Protein AF-A0A060VVQ3-F1 (afdb_monomer_lite)

Sequence (122 aa):
MCKYTTHTQRHLQSRHTHNHTLLTLSRRPQNIDIQNFSSSWSDGMAFCALVHSFFPTEFDYNVLTPADRKHNFELAFGTAEEKAGCDRLIEVDDMMVMGRKPDPMCVFTYVQSMYNHLRKFE

Organism: Oncorhynchus mykiss (NCBI:txid8022)

Secondary structure (DSSP, 8-state):
---------------------S-S---PPP------SSGGGTTSHHHHHHHHHH-TTSS-GGG--TT-HHHHHHHHHHHHHHHH----SS-HHHHHHHTTS--HHHHHHHHHHHHHHHGGG-

InterPro domains:
  IPR001715 Calponin homology domain [PF00307] (26-119)
  IPR001715 Calponin homology domain [PS50021] (7-119)
  IPR001715 Calponin homology domain [SM00033] (9-114)
  IPR036872 CH domain superfamily [G3DSA:1.10.418.10] (5-121)
  IPR036872 CH domain superfamily [SSF47576] (22-120)
  IPR050540 F-actin Monooxygenase Mical [PTHR23167] (30-119)

Radius of gyration: 23.27 Å; chains: 1; bounding box: 46×61×57 Å

Foldseek 3Di:
DDDDDDDDDDDDDDDDDDDDDDDPDPPQQPDQPCPALWLSPLQLLVLQNLLCVLVVPQDPSVPDDSVNRLVSNCSSVVSLCVPQVQDCPDDSVNSVVCHNTRDSVVSVVSV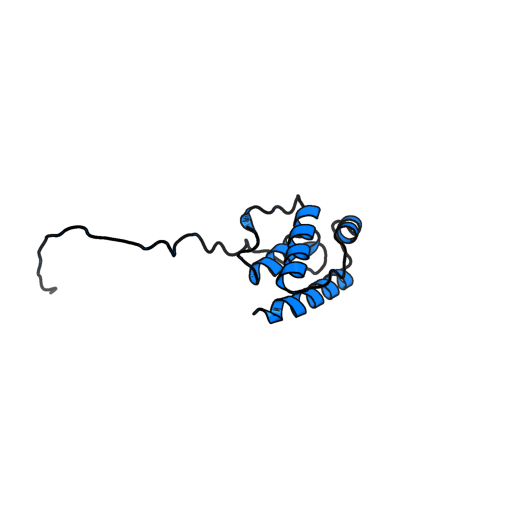VSSNVSSVVRD

Structure (mmCIF, N/CA/C/O backbone):
data_AF-A0A060VVQ3-F1
#
_entry.id   AF-A0A060VVQ3-F1
#
loop_
_atom_site.group_PDB
_atom_site.id
_atom_site.type_symbol
_atom_site.label_atom_id
_atom_site.label_alt_id
_atom_site.label_comp_id
_atom_site.label_asym_id
_atom_site.label_entity_id
_atom_site.label_seq_id
_atom_site.pdbx_PDB_ins_code
_atom_site.Cartn_x
_atom_site.Cartn_y
_atom_site.Cartn_z
_atom_site.occupancy
_atom_site.B_iso_or_equiv
_atom_site.auth_seq_id
_atom_site.auth_comp_id
_atom_site.auth_asym_id
_atom_site.auth_atom_id
_atom_site.pdbx_PDB_model_num
ATOM 1 N N . MET A 1 1 ? 3.589 -51.554 44.145 1.00 35.78 1 MET A N 1
ATOM 2 C CA . MET A 1 1 ? 2.318 -51.344 44.873 1.00 35.78 1 MET A CA 1
ATOM 3 C C . MET A 1 1 ? 1.599 -50.140 44.269 1.00 35.78 1 MET A C 1
ATOM 5 O O . MET A 1 1 ? 1.830 -49.028 44.711 1.00 35.78 1 MET A O 1
ATOM 9 N N . CYS A 1 2 ? 0.760 -50.345 43.252 1.00 30.61 2 CYS A N 1
ATOM 10 C CA . CYS A 1 2 ? -0.199 -49.336 42.788 1.00 30.61 2 CYS A CA 1
ATOM 11 C C . CYS A 1 2 ? -1.591 -49.910 43.033 1.00 30.61 2 CYS A C 1
ATOM 13 O O . CYS A 1 2 ? -1.893 -51.015 42.585 1.00 30.61 2 CYS A O 1
ATOM 15 N N . LYS A 1 3 ? -2.386 -49.206 43.838 1.00 42.66 3 LYS A N 1
ATOM 16 C CA . LYS A 1 3 ? -3.742 -49.609 44.199 1.00 42.66 3 LYS A CA 1
ATOM 17 C C . LYS A 1 3 ? -4.689 -49.352 43.016 1.00 42.66 3 LYS A C 1
ATOM 19 O O . LYS A 1 3 ? -4.679 -48.268 42.444 1.00 42.66 3 LYS A O 1
ATOM 24 N N . TYR A 1 4 ? -5.458 -50.393 42.702 1.00 26.92 4 TYR A N 1
ATOM 25 C CA . TYR A 1 4 ? -6.760 -50.462 42.023 1.00 26.92 4 TYR A CA 1
ATOM 26 C C . TYR A 1 4 ? -7.691 -49.269 42.375 1.00 26.92 4 TYR A C 1
ATOM 28 O O . TYR A 1 4 ? -7.522 -48.676 43.437 1.00 26.92 4 TYR A O 1
ATOM 36 N N . THR A 1 5 ? -8.668 -48.815 41.579 1.00 41.06 5 THR A N 1
ATOM 37 C CA . THR A 1 5 ? -9.892 -49.504 41.095 1.00 41.06 5 THR A CA 1
ATOM 38 C C . THR A 1 5 ? -10.678 -48.461 40.256 1.00 41.06 5 THR A C 1
ATOM 40 O O . THR A 1 5 ? -10.804 -47.332 40.714 1.00 41.06 5 THR A O 1
ATOM 43 N N . THR A 1 6 ? -10.980 -48.639 38.963 1.00 38.56 6 THR A N 1
ATOM 44 C CA . THR A 1 6 ? -12.148 -49.284 38.295 1.00 38.56 6 THR A CA 1
ATOM 45 C C . THR A 1 6 ? -13.494 -48.524 38.291 1.00 38.56 6 THR A C 1
ATOM 47 O O . THR A 1 6 ? -14.045 -48.246 39.346 1.00 38.56 6 THR A O 1
ATOM 50 N N . HIS A 1 7 ? -14.072 -48.422 37.074 1.00 36.69 7 HIS A N 1
ATOM 51 C CA . HIS A 1 7 ? -15.516 -48.474 36.724 1.00 36.69 7 HIS A CA 1
ATOM 52 C C . HIS A 1 7 ? -16.374 -47.235 37.092 1.00 36.69 7 HIS A C 1
ATOM 54 O O . HIS A 1 7 ? -16.323 -46.757 38.209 1.00 36.69 7 HIS A O 1
ATOM 60 N N . THR A 1 8 ? -17.207 -46.616 36.244 1.00 36.84 8 THR A N 1
ATOM 61 C CA . THR A 1 8 ? -18.388 -47.122 35.505 1.00 36.84 8 THR A CA 1
ATOM 62 C C . THR A 1 8 ? -18.967 -45.896 34.761 1.00 36.84 8 THR A C 1
ATOM 64 O O . THR A 1 8 ? -19.115 -44.844 35.366 1.00 36.84 8 THR A O 1
ATOM 67 N N . GLN A 1 9 ? -19.059 -45.895 33.429 1.00 38.69 9 GLN A N 1
ATOM 68 C CA . GLN A 1 9 ? -20.289 -46.053 32.631 1.00 38.69 9 GLN A CA 1
ATOM 69 C C . GLN A 1 9 ? -21.412 -44.999 32.825 1.00 38.69 9 GLN A C 1
ATOM 71 O O . GLN A 1 9 ? -21.931 -44.823 33.919 1.00 38.69 9 GLN A O 1
ATOM 76 N N . ARG A 1 10 ? -21.902 -44.531 31.661 1.00 39.12 10 ARG A N 1
ATOM 77 C CA . ARG A 1 10 ? -23.303 -44.234 31.280 1.00 39.12 10 ARG A CA 1
ATOM 78 C C . ARG A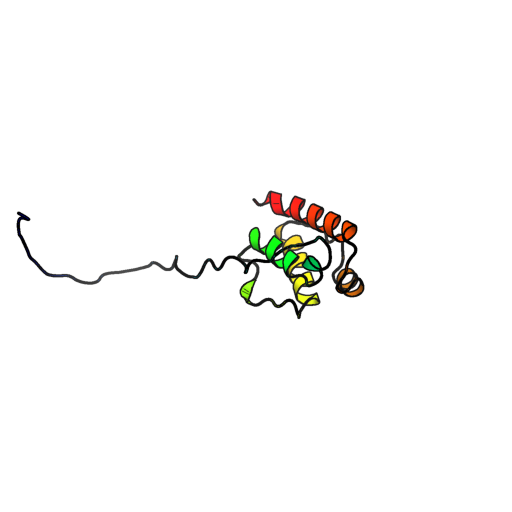 1 10 ? -23.851 -42.794 31.356 1.00 39.12 10 ARG A C 1
ATOM 80 O O . ARG A 1 10 ? -23.977 -42.223 32.426 1.00 39.12 10 ARG A O 1
ATOM 87 N N . HIS A 1 11 ? -24.418 -42.414 30.193 1.00 37.59 11 HIS A N 1
ATOM 88 C CA . HIS A 1 11 ? -25.633 -41.602 29.989 1.00 37.59 11 HIS A CA 1
ATOM 89 C C . HIS A 1 11 ? -25.498 -40.086 30.277 1.00 37.59 11 HIS A C 1
ATOM 91 O O . HIS A 1 11 ? -24.774 -39.694 31.170 1.00 37.59 11 HIS A O 1
ATOM 97 N N . LEU A 1 12 ? -26.115 -39.132 29.569 1.00 36.53 12 LEU A N 1
ATOM 98 C CA . LEU A 1 12 ? -27.365 -39.078 28.808 1.00 36.53 12 LEU A CA 1
ATOM 99 C C . LEU A 1 12 ? -27.351 -37.820 27.905 1.00 36.53 12 LEU A C 1
ATOM 101 O O . LEU A 1 12 ? -26.772 -36.803 28.266 1.00 36.53 12 LEU A O 1
ATOM 105 N N . GLN A 1 13 ? -28.065 -37.926 26.782 1.00 37.25 13 GLN A N 1
ATOM 106 C CA . GLN A 1 13 ? -28.873 -36.903 26.105 1.00 37.25 13 GLN A CA 1
ATOM 107 C C . GLN A 1 13 ? -28.381 -35.442 25.999 1.00 37.25 13 GLN A C 1
ATOM 109 O O . GLN A 1 13 ? -28.426 -34.667 26.946 1.00 37.25 13 GLN A O 1
ATOM 114 N N . SER A 1 14 ? -28.117 -35.053 24.744 1.00 46.09 14 SER A N 1
ATOM 115 C CA . SER A 1 14 ? -28.787 -33.958 24.015 1.00 46.09 14 SER A CA 1
ATOM 116 C C . SER A 1 14 ? -29.487 -32.895 24.865 1.00 46.09 14 SER A C 1
ATOM 118 O O . SER A 1 14 ? -30.472 -33.214 25.533 1.00 46.09 14 SER A O 1
ATOM 120 N N . ARG A 1 15 ? -29.079 -31.627 24.693 1.00 38.44 15 ARG A N 1
ATOM 121 C CA . ARG A 1 15 ? -29.986 -30.511 24.366 1.00 38.44 15 ARG A CA 1
ATOM 122 C C . ARG A 1 15 ? -29.236 -29.185 24.160 1.00 38.44 15 ARG A C 1
ATOM 124 O O . ARG A 1 15 ? -28.559 -28.699 25.049 1.00 38.44 15 ARG A O 1
ATOM 131 N N . HIS A 1 16 ? -29.507 -28.608 22.992 1.00 41.31 16 HIS A N 1
ATOM 132 C CA . HIS A 1 16 ? -29.607 -27.179 22.697 1.00 41.31 16 HIS A CA 1
ATOM 133 C C . HIS A 1 16 ? -28.349 -26.286 22.656 1.00 41.31 16 HIS A C 1
ATOM 135 O O . HIS A 1 16 ? -27.732 -25.947 23.655 1.00 41.31 16 HIS A O 1
ATOM 141 N N . THR A 1 17 ? -28.173 -25.746 21.440 1.00 45.22 17 THR A N 1
ATOM 142 C CA . THR A 1 17 ? -27.984 -24.320 21.115 1.00 45.22 17 THR A CA 1
ATOM 143 C C . THR A 1 17 ? -26.606 -23.679 21.268 1.00 45.22 17 THR A C 1
ATOM 145 O O . THR A 1 17 ? -26.105 -23.513 22.367 1.00 45.22 17 THR A O 1
ATOM 148 N N . HIS A 1 18 ? -26.137 -23.186 20.112 1.00 48.69 18 HIS A N 1
ATOM 149 C CA . HIS A 1 18 ? -25.202 -22.081 19.889 1.00 48.69 18 HIS A CA 1
ATOM 150 C C . HIS A 1 18 ? -23.815 -22.222 20.513 1.00 48.69 18 HIS A C 1
ATOM 152 O O . HIS A 1 18 ? -23.645 -22.005 21.699 1.00 48.69 18 HIS A O 1
ATOM 158 N N . ASN A 1 19 ? -22.820 -22.490 19.661 1.00 42.59 19 ASN A N 1
ATOM 159 C CA . ASN A 1 19 ? -21.567 -21.734 19.637 1.00 42.59 19 ASN A CA 1
ATOM 160 C C . ASN A 1 19 ? -20.879 -21.962 18.283 1.00 42.59 19 ASN A C 1
ATOM 162 O O . ASN A 1 19 ? -20.092 -22.885 18.088 1.00 42.59 19 ASN A O 1
ATOM 166 N N . HIS A 1 20 ? -21.199 -21.071 17.338 1.00 49.97 20 HIS A N 1
ATOM 167 C CA . HIS A 1 20 ? -20.169 -20.521 16.463 1.00 49.97 20 HIS A CA 1
ATOM 168 C C . HIS A 1 20 ? -19.012 -20.019 17.345 1.00 49.97 20 HIS A C 1
ATOM 170 O O . HIS A 1 20 ? -19.241 -19.657 18.499 1.00 49.97 20 HIS A O 1
ATOM 176 N N . THR A 1 21 ? -17.823 -19.898 16.759 1.00 50.88 21 THR A N 1
ATOM 177 C CA . THR A 1 21 ? -16.607 -19.239 17.279 1.00 50.88 21 THR A CA 1
ATOM 178 C C . THR A 1 21 ? -15.507 -20.202 17.757 1.00 50.88 21 THR A C 1
ATOM 180 O O . THR A 1 21 ? -15.719 -21.043 18.624 1.00 50.88 21 THR A O 1
ATOM 183 N N . LEU A 1 22 ? -14.302 -19.956 17.213 1.00 50.31 22 LEU A N 1
ATOM 184 C CA . LEU A 1 22 ? -12.965 -20.196 17.791 1.00 50.31 22 LEU A CA 1
ATOM 185 C C . LEU A 1 22 ? -12.042 -21.278 17.196 1.00 50.31 22 LEU A C 1
ATOM 187 O O . LEU A 1 22 ? -11.094 -21.646 17.879 1.00 50.31 22 LEU A O 1
ATOM 191 N N . LEU A 1 23 ? -12.190 -21.738 15.943 1.00 46.22 23 LEU A N 1
ATOM 192 C CA . LEU A 1 23 ? -11.146 -22.600 15.332 1.00 46.22 23 LEU A CA 1
ATOM 193 C C . LEU A 1 23 ? -10.763 -22.314 13.870 1.00 46.22 23 LEU A C 1
ATOM 195 O O . LEU A 1 23 ? -9.999 -23.082 13.284 1.00 46.22 23 LEU A O 1
ATOM 199 N N . THR A 1 24 ? -11.182 -21.198 13.272 1.00 44.06 24 THR A N 1
ATOM 200 C CA . THR A 1 24 ? -10.682 -20.832 11.937 1.00 44.06 24 THR A CA 1
ATOM 201 C C . THR A 1 24 ? -9.371 -20.056 12.058 1.00 44.06 24 THR A C 1
ATOM 203 O O . THR A 1 24 ? -9.343 -18.834 12.058 1.00 44.06 24 THR A O 1
ATOM 206 N N . LEU A 1 25 ? -8.284 -20.817 12.201 1.00 44.62 25 LEU A N 1
ATOM 207 C CA . LEU A 1 25 ? -6.974 -20.540 11.606 1.00 44.62 25 LEU A CA 1
ATOM 208 C C . LEU A 1 25 ? -6.441 -19.106 11.756 1.00 44.62 25 LEU A C 1
ATOM 210 O O . LEU A 1 25 ? -6.418 -18.326 10.810 1.00 44.62 25 LEU A O 1
ATOM 214 N N . SER A 1 26 ? -5.833 -18.830 12.908 1.00 46.31 26 SER A N 1
ATOM 215 C CA . SER A 1 26 ? -4.781 -17.817 13.051 1.00 46.31 26 SER A CA 1
ATOM 216 C C . SER A 1 26 ? -3.533 -18.237 12.248 1.00 46.31 26 SER A C 1
ATOM 218 O O . SER A 1 26 ? -2.486 -18.550 12.817 1.00 46.31 26 SER A O 1
ATOM 220 N N . ARG A 1 27 ? -3.626 -18.320 10.914 1.00 47.47 27 ARG A N 1
ATOM 221 C CA . ARG A 1 27 ? -2.436 -18.403 10.059 1.00 47.47 27 ARG A CA 1
ATOM 222 C C . ARG A 1 27 ? -1.804 -17.023 10.095 1.00 47.47 27 ARG A C 1
ATOM 224 O O . ARG A 1 27 ? -2.254 -16.115 9.409 1.00 47.47 27 ARG A O 1
ATOM 231 N N . ARG A 1 28 ? -0.795 -16.865 10.958 1.00 53.09 28 ARG A N 1
ATOM 232 C CA . ARG A 1 28 ? 0.091 -15.698 10.931 1.00 53.09 28 ARG A CA 1
ATOM 233 C C . ARG A 1 28 ? 0.529 -15.472 9.478 1.00 53.09 28 ARG A C 1
ATOM 235 O O . ARG A 1 28 ? 0.820 -16.478 8.816 1.00 53.09 28 ARG A O 1
ATOM 242 N N . PRO A 1 29 ? 0.557 -14.220 8.987 1.00 52.91 29 PRO A N 1
ATOM 243 C CA . PRO A 1 29 ? 1.016 -13.936 7.634 1.00 52.91 29 PRO A CA 1
ATOM 244 C C . PRO A 1 29 ? 2.361 -14.634 7.434 1.00 52.91 29 PRO A C 1
ATOM 246 O O . PRO A 1 29 ? 3.237 -14.551 8.299 1.00 52.91 29 PRO A O 1
ATOM 249 N N . GLN A 1 30 ? 2.463 -15.429 6.363 1.00 55.12 30 GLN A N 1
ATOM 250 C CA . GLN A 1 30 ? 3.664 -16.203 6.056 1.00 55.12 30 GLN A CA 1
ATOM 251 C C . GLN A 1 30 ? 4.877 -15.282 6.171 1.00 55.12 30 GLN A C 1
ATOM 253 O O . GLN A 1 30 ? 4.852 -14.206 5.580 1.00 55.12 30 GLN A O 1
ATOM 258 N N . ASN A 1 31 ? 5.868 -15.696 6.971 1.00 54.81 31 ASN A N 1
ATOM 259 C CA . ASN A 1 31 ? 7.074 -14.945 7.326 1.00 54.81 31 ASN A CA 1
ATOM 260 C C . ASN A 1 31 ? 7.607 -14.125 6.139 1.00 54.81 31 ASN A C 1
ATOM 262 O O . ASN A 1 31 ? 8.376 -14.647 5.331 1.00 54.81 31 ASN A O 1
ATOM 266 N N . ILE A 1 32 ? 7.209 -12.851 6.032 1.00 63.88 32 ILE A N 1
ATOM 267 C CA . ILE A 1 32 ? 7.889 -11.925 5.135 1.00 63.88 32 ILE A CA 1
ATOM 268 C C . ILE A 1 32 ? 9.220 -11.636 5.797 1.00 63.88 32 ILE A C 1
ATOM 270 O O . ILE A 1 32 ? 9.291 -10.991 6.843 1.00 63.88 32 ILE A O 1
ATOM 274 N N . ASP A 1 33 ? 10.272 -12.129 5.173 1.00 65.75 33 ASP A N 1
ATOM 275 C CA . ASP A 1 33 ? 11.625 -11.815 5.570 1.00 65.75 33 ASP A CA 1
ATOM 276 C C . ASP A 1 33 ? 12.018 -10.457 4.970 1.00 65.75 33 ASP A C 1
ATOM 278 O O . ASP A 1 33 ? 12.484 -10.358 3.833 1.00 65.75 33 ASP A O 1
ATOM 282 N N . ILE A 1 34 ? 11.732 -9.375 5.703 1.00 77.69 34 ILE A N 1
ATOM 283 C CA . ILE A 1 34 ? 12.074 -8.014 5.276 1.00 77.69 34 ILE A CA 1
ATOM 284 C C . ILE A 1 34 ? 13.575 -7.804 5.491 1.00 77.69 34 ILE A C 1
ATOM 286 O O . ILE A 1 34 ? 14.029 -7.457 6.577 1.00 77.69 34 ILE A O 1
ATOM 290 N N . GLN A 1 35 ? 14.345 -7.990 4.422 1.00 78.44 35 GLN A N 1
ATOM 291 C CA . GLN A 1 35 ? 15.808 -7.906 4.442 1.00 78.44 35 GLN A CA 1
ATOM 292 C C . GLN A 1 35 ? 16.341 -6.490 4.175 1.00 78.44 35 GLN A C 1
ATOM 294 O O . GLN A 1 35 ? 17.501 -6.184 4.443 1.00 78.44 35 GLN A O 1
ATOM 299 N N . ASN A 1 36 ? 15.524 -5.616 3.580 1.00 79.81 36 ASN A N 1
ATOM 300 C CA . ASN A 1 36 ? 15.921 -4.261 3.198 1.00 79.81 36 ASN A CA 1
ATOM 301 C C . ASN A 1 36 ? 14.707 -3.355 2.958 1.00 79.81 36 ASN A C 1
ATOM 303 O O . ASN A 1 36 ? 13.603 -3.839 2.730 1.00 79.81 36 ASN A O 1
ATOM 307 N N . PHE A 1 37 ? 14.937 -2.041 2.903 1.00 86.31 37 PHE A N 1
ATOM 308 C CA . PHE A 1 37 ? 13.942 -1.040 2.498 1.00 86.31 37 PHE A CA 1
ATOM 309 C C . PHE A 1 37 ? 13.881 -0.830 0.975 1.00 86.31 37 PHE A C 1
ATOM 311 O O . PHE A 1 37 ? 13.535 0.242 0.523 1.00 86.31 37 PHE A O 1
ATOM 318 N N . SER A 1 38 ? 14.231 -1.819 0.147 1.00 87.19 38 SER A N 1
ATOM 319 C CA . SER A 1 38 ? 14.167 -1.684 -1.319 1.00 87.19 38 SER A CA 1
ATOM 320 C C . SER A 1 38 ? 13.405 -2.855 -1.935 1.00 87.19 38 SER A C 1
ATOM 322 O O . SER A 1 38 ? 12.178 -2.891 -1.891 1.00 87.19 38 SER A O 1
ATOM 324 N N . SER A 1 39 ? 14.113 -3.852 -2.465 1.00 86.75 39 SER A N 1
ATOM 325 C CA . SER A 1 39 ? 13.531 -5.035 -3.109 1.00 86.75 39 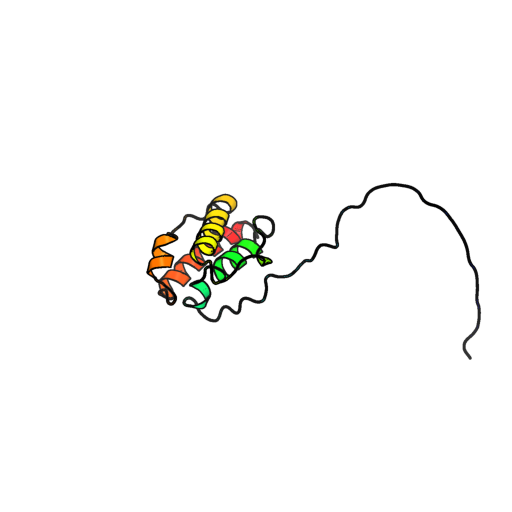SER A CA 1
ATOM 326 C C . SER A 1 39 ? 12.443 -5.745 -2.292 1.00 86.75 39 SER A C 1
ATOM 328 O O . SER A 1 39 ? 11.450 -6.158 -2.889 1.00 86.75 39 SER A O 1
ATOM 330 N N . SER A 1 40 ? 12.568 -5.807 -0.957 1.00 89.25 40 SER A N 1
ATOM 331 C CA . SER A 1 40 ? 11.587 -6.470 -0.070 1.00 89.25 40 SER A CA 1
ATOM 332 C C . SER A 1 40 ? 10.213 -5.788 -0.059 1.00 89.25 40 SER A C 1
ATOM 334 O O . SER A 1 40 ? 9.232 -6.385 0.362 1.00 89.25 40 SER A O 1
ATOM 336 N N . TRP A 1 41 ? 10.142 -4.536 -0.516 1.00 91.88 41 TRP A N 1
ATOM 337 C CA . TRP A 1 41 ? 8.920 -3.729 -0.569 1.00 91.88 41 TRP A CA 1
ATOM 338 C C . TRP A 1 41 ? 8.418 -3.522 -1.999 1.00 91.88 41 TRP A C 1
ATOM 340 O O . TRP A 1 41 ? 7.354 -2.948 -2.218 1.00 91.88 41 TRP A O 1
ATOM 350 N N . SER A 1 42 ? 9.181 -3.982 -2.993 1.00 91.69 42 SER A N 1
ATOM 351 C CA . SER A 1 42 ? 8.939 -3.674 -4.404 1.00 91.69 42 SER A CA 1
ATOM 352 C C . SER A 1 42 ? 7.745 -4.410 -5.020 1.00 91.69 42 SER A C 1
ATOM 354 O O . SER A 1 42 ? 7.309 -4.061 -6.121 1.00 91.69 42 SER A O 1
ATOM 356 N N . ASP A 1 43 ? 7.223 -5.434 -4.346 1.00 92.25 43 ASP A N 1
ATOM 357 C CA . ASP A 1 43 ? 6.106 -6.265 -4.800 1.00 92.25 43 ASP A CA 1
ATOM 358 C C . ASP A 1 43 ? 4.789 -6.028 -4.048 1.00 92.25 43 ASP A C 1
ATOM 360 O O . ASP A 1 43 ? 3.789 -6.670 -4.362 1.00 92.25 43 ASP A O 1
ATOM 364 N N . GLY A 1 44 ? 4.781 -5.108 -3.081 1.00 92.88 44 GLY A N 1
ATOM 365 C CA . GLY A 1 44 ? 3.599 -4.760 -2.296 1.00 92.88 44 GLY A CA 1
ATOM 366 C C . GLY A 1 44 ? 3.255 -5.737 -1.167 1.00 92.88 44 GLY A C 1
ATOM 367 O O . GLY A 1 44 ? 2.433 -5.388 -0.321 1.00 92.88 44 GLY A O 1
ATOM 368 N N . MET A 1 45 ? 3.898 -6.909 -1.073 1.00 94.44 45 MET A N 1
ATOM 369 C CA . MET A 1 45 ? 3.571 -7.900 -0.036 1.00 94.44 45 MET A CA 1
ATOM 370 C C . MET A 1 45 ? 3.914 -7.383 1.362 1.00 94.44 45 MET A C 1
ATOM 372 O O . MET A 1 45 ? 3.113 -7.518 2.285 1.00 94.44 45 MET A O 1
ATOM 376 N N . ALA A 1 46 ? 5.068 -6.724 1.516 1.00 93.69 46 ALA A N 1
ATOM 377 C CA . ALA A 1 46 ? 5.475 -6.124 2.789 1.00 93.69 46 ALA A CA 1
ATOM 378 C C . ALA A 1 46 ? 4.504 -5.032 3.266 1.00 93.69 46 ALA A C 1
ATOM 380 O O . ALA A 1 46 ? 4.180 -4.973 4.452 1.00 93.69 46 ALA A O 1
ATOM 381 N N . PHE A 1 47 ? 3.974 -4.220 2.344 1.00 94.69 47 PHE A N 1
ATOM 382 C CA . PHE A 1 47 ? 2.936 -3.238 2.664 1.00 94.69 47 PHE A CA 1
ATOM 383 C C . PHE A 1 47 ? 1.629 -3.920 3.077 1.00 94.69 47 PHE A C 1
ATOM 385 O O . PHE A 1 47 ? 1.056 -3.558 4.102 1.00 94.69 47 PHE A O 1
ATOM 392 N N . CYS A 1 48 ? 1.199 -4.950 2.341 1.00 94.62 48 CYS A N 1
ATOM 393 C CA . CYS A 1 48 ? 0.006 -5.721 2.683 1.00 94.62 48 CYS A CA 1
ATOM 394 C C . CYS A 1 48 ? 0.121 -6.362 4.070 1.00 94.62 48 CYS A C 1
ATOM 396 O O . CYS A 1 48 ? -0.809 -6.257 4.860 1.00 94.62 48 CYS A O 1
ATOM 398 N N . ALA A 1 49 ? 1.252 -6.984 4.412 1.00 92.81 49 ALA A N 1
ATOM 399 C CA . ALA A 1 49 ? 1.430 -7.570 5.741 1.00 92.81 49 ALA A CA 1
ATOM 400 C C . ALA A 1 49 ? 1.434 -6.520 6.850 1.00 92.81 49 ALA A C 1
ATOM 402 O O . ALA A 1 49 ? 0.861 -6.765 7.910 1.00 92.81 49 ALA A O 1
ATOM 403 N N . LEU A 1 50 ? 2.053 -5.362 6.604 1.00 92.12 50 LEU A N 1
ATOM 404 C CA . LEU A 1 50 ? 2.070 -4.270 7.567 1.00 92.12 50 LEU A CA 1
ATOM 405 C C . LEU A 1 50 ? 0.658 -3.745 7.841 1.00 92.12 50 LEU A C 1
ATOM 407 O O . LEU A 1 50 ? 0.299 -3.544 8.989 1.00 92.12 50 LEU A O 1
ATOM 411 N N . VAL A 1 51 ? -0.173 -3.562 6.818 1.00 93.50 51 VAL A N 1
ATOM 412 C CA . VAL A 1 51 ? -1.564 -3.129 7.022 1.00 93.50 51 VAL A CA 1
ATOM 413 C C . VAL A 1 51 ? -2.393 -4.241 7.671 1.00 93.50 51 VAL A C 1
ATOM 415 O O . VAL A 1 51 ? -3.126 -3.992 8.627 1.00 93.50 51 VAL A O 1
ATOM 418 N N . HIS A 1 52 ? -2.221 -5.486 7.221 1.00 93.00 52 HIS A N 1
ATOM 419 C CA . HIS A 1 52 ? -2.931 -6.652 7.747 1.00 93.00 52 HIS A CA 1
ATOM 420 C C . HIS A 1 52 ? -2.618 -6.933 9.226 1.00 93.00 52 HIS A C 1
ATOM 422 O O . HIS A 1 52 ? -3.463 -7.481 9.928 1.00 93.00 52 HIS A O 1
ATOM 428 N N . SER A 1 53 ? -1.442 -6.542 9.737 1.00 90.44 53 SER A N 1
ATOM 429 C CA . SER A 1 53 ? -1.132 -6.699 11.164 1.00 90.44 53 SER A CA 1
ATOM 430 C C . SER A 1 53 ? -1.983 -5.808 12.071 1.00 90.44 53 SER A C 1
ATOM 432 O O . SER A 1 53 ? -2.222 -6.189 13.212 1.00 90.44 53 SER A O 1
ATOM 434 N N . PHE A 1 54 ? -2.450 -4.656 11.574 1.00 91.25 54 PHE A N 1
ATOM 435 C CA . PHE A 1 54 ? -3.366 -3.765 12.301 1.00 91.25 54 PHE A CA 1
ATOM 436 C C . PHE A 1 54 ? -4.831 -4.045 11.955 1.00 91.25 54 PHE A C 1
ATOM 438 O O . PHE A 1 54 ? -5.699 -3.978 12.821 1.00 91.25 54 PHE A O 1
ATOM 445 N N . PHE A 1 55 ? -5.107 -4.411 10.702 1.00 92.31 55 PHE A N 1
ATOM 446 C CA . PHE A 1 55 ? -6.459 -4.629 10.197 1.00 92.31 55 PHE A CA 1
ATOM 447 C C . PHE A 1 55 ? -6.610 -6.018 9.548 1.00 92.31 55 PHE A C 1
ATOM 449 O O . PHE A 1 55 ? -6.774 -6.133 8.330 1.00 92.31 55 PHE A O 1
ATOM 456 N N . PRO A 1 56 ? -6.582 -7.105 10.343 1.00 91.31 56 PRO A N 1
ATOM 457 C CA . PRO A 1 56 ? -6.577 -8.473 9.819 1.00 91.31 56 PRO A CA 1
ATOM 458 C C . PRO A 1 56 ? -7.886 -8.886 9.130 1.00 91.31 56 PRO A C 1
ATOM 460 O O . PRO A 1 56 ? -7.934 -9.912 8.457 1.00 91.31 56 PRO A O 1
ATOM 463 N N . THR A 1 57 ? -8.964 -8.120 9.307 1.00 91.81 57 THR A N 1
ATOM 464 C CA . THR A 1 57 ? -10.294 -8.417 8.756 1.00 91.81 57 THR A CA 1
ATOM 465 C C . THR A 1 57 ? -10.573 -7.749 7.413 1.00 91.81 57 THR A C 1
ATOM 467 O O . THR A 1 57 ? -11.605 -8.034 6.816 1.00 91.81 57 THR A O 1
ATOM 470 N N . GLU A 1 58 ? -9.696 -6.859 6.944 1.00 93.06 58 GLU A N 1
ATOM 471 C CA . GLU A 1 58 ? -9.964 -6.028 5.759 1.00 93.06 58 GLU A CA 1
ATOM 472 C C . GLU A 1 58 ? -9.679 -6.749 4.444 1.00 93.06 58 GLU A C 1
ATOM 474 O O . GLU A 1 58 ? -10.337 -6.498 3.438 1.00 93.06 58 GLU A O 1
ATOM 479 N N . PHE A 1 59 ? -8.730 -7.682 4.448 1.00 92.75 59 PHE A N 1
ATOM 480 C CA . PHE A 1 59 ? -8.432 -8.530 3.299 1.00 92.75 59 PHE A CA 1
ATOM 481 C C . PHE A 1 59 ? -7.715 -9.810 3.729 1.00 92.75 59 PHE A C 1
ATOM 483 O O . PHE A 1 59 ? -7.032 -9.845 4.756 1.00 92.75 59 PHE A O 1
ATOM 490 N N . ASP A 1 60 ? -7.848 -10.869 2.926 1.00 91.00 60 ASP A N 1
ATOM 491 C CA . ASP A 1 60 ? -7.139 -12.127 3.162 1.00 91.00 60 ASP A CA 1
ATOM 492 C C . ASP A 1 60 ? -5.722 -12.054 2.585 1.00 91.00 60 ASP A C 1
ATOM 494 O O . ASP A 1 60 ? -5.504 -12.136 1.379 1.00 91.00 60 ASP A O 1
ATOM 498 N N . TYR A 1 61 ? -4.733 -11.923 3.466 1.00 89.19 61 TYR A N 1
ATOM 499 C CA . TYR A 1 61 ? -3.328 -11.896 3.073 1.00 89.19 61 TYR A CA 1
ATOM 500 C C . TYR A 1 61 ? -2.865 -13.213 2.412 1.00 89.19 61 TYR A C 1
ATOM 502 O O . TYR A 1 61 ? -1.939 -13.20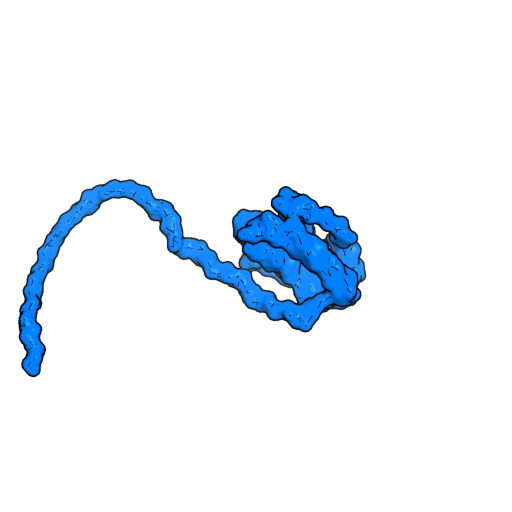9 1.604 1.00 89.19 61 TYR A O 1
ATOM 510 N N . ASN A 1 62 ? -3.497 -14.354 2.717 1.00 88.69 62 ASN A N 1
ATOM 511 C CA . ASN A 1 62 ? -3.032 -15.666 2.250 1.00 88.69 62 ASN A CA 1
ATOM 512 C C . ASN A 1 62 ? -3.303 -15.930 0.765 1.00 88.69 62 ASN A C 1
ATOM 514 O O . ASN A 1 62 ? -2.720 -16.863 0.211 1.00 88.69 62 ASN A O 1
ATOM 518 N N . VAL A 1 63 ? -4.192 -15.155 0.139 1.00 90.75 63 VAL A N 1
ATOM 519 C CA . VAL A 1 63 ? -4.500 -15.279 -1.294 1.00 90.75 63 VAL A CA 1
ATOM 520 C C . VAL A 1 63 ? -3.668 -14.335 -2.163 1.00 90.75 63 VAL A C 1
ATOM 522 O O . VAL A 1 63 ? -3.711 -14.447 -3.386 1.00 90.75 63 VAL A O 1
ATOM 525 N N . LEU A 1 64 ? -2.902 -13.425 -1.551 1.00 91.75 64 LEU A N 1
ATOM 526 C CA . LEU A 1 64 ? -2.056 -12.472 -2.264 1.00 91.75 64 LEU A CA 1
ATOM 527 C C . LEU A 1 64 ? -0.790 -13.141 -2.807 1.00 91.75 64 LEU A C 1
ATOM 529 O O . LEU A 1 64 ? -0.257 -14.093 -2.233 1.00 91.75 64 LEU A O 1
ATOM 533 N N . THR A 1 65 ? -0.284 -12.608 -3.917 1.00 91.81 65 THR A N 1
ATOM 534 C CA . THR A 1 65 ? 0.910 -13.116 -4.598 1.00 91.81 65 THR A CA 1
ATOM 535 C C . THR A 1 65 ? 1.861 -11.976 -4.975 1.00 91.81 65 THR A C 1
ATOM 537 O O . THR A 1 65 ? 1.411 -10.937 -5.461 1.00 91.81 65 THR A O 1
ATOM 540 N N . PRO A 1 66 ? 3.192 -12.151 -4.844 1.00 90.94 66 PRO A N 1
ATOM 541 C CA . PRO A 1 66 ? 4.185 -11.139 -5.236 1.00 90.94 66 PRO A CA 1
ATOM 542 C C . PRO A 1 66 ? 4.242 -10.873 -6.756 1.00 90.94 66 PRO A C 1
ATOM 544 O O . PRO A 1 66 ? 4.959 -9.975 -7.221 1.00 90.94 66 PRO A O 1
ATOM 547 N N . ALA A 1 67 ? 3.522 -11.670 -7.554 1.00 92.44 67 ALA A N 1
ATOM 548 C CA . ALA A 1 67 ? 3.342 -11.435 -8.983 1.00 92.44 67 ALA A CA 1
ATOM 549 C C . ALA A 1 67 ? 2.425 -10.227 -9.257 1.00 92.44 67 ALA A C 1
ATOM 551 O O . ALA A 1 67 ? 2.728 -9.430 -10.148 1.00 92.44 67 ALA A O 1
ATOM 552 N N . ASP A 1 68 ? 1.387 -10.029 -8.439 1.00 94.31 68 ASP A N 1
ATOM 553 C CA . ASP A 1 68 ? 0.334 -9.028 -8.649 1.00 94.31 68 ASP A CA 1
ATOM 554 C C . ASP A 1 68 ? 0.661 -7.701 -7.953 1.00 94.31 68 ASP A C 1
ATOM 556 O O . ASP A 1 68 ? -0.117 -7.147 -7.180 1.00 94.31 68 ASP A O 1
ATOM 560 N N . ARG A 1 69 ? 1.849 -7.162 -8.255 1.00 94.62 69 ARG A N 1
ATOM 561 C CA . ARG A 1 69 ? 2.420 -5.982 -7.575 1.00 94.62 69 ARG A CA 1
ATOM 562 C C . ARG A 1 69 ? 1.450 -4.805 -7.487 1.00 94.62 69 ARG A C 1
ATOM 564 O O . ARG A 1 69 ? 1.301 -4.214 -6.425 1.00 94.62 69 ARG A O 1
ATOM 571 N N . LYS A 1 70 ? 0.821 -4.455 -8.617 1.00 95.62 70 LYS A N 1
ATOM 572 C CA . LYS A 1 70 ? -0.071 -3.294 -8.708 1.00 95.62 70 LYS A CA 1
ATOM 573 C C . LYS A 1 70 ? -1.249 -3.450 -7.748 1.00 95.62 70 LYS A C 1
ATOM 575 O O . LYS A 1 70 ? -1.498 -2.556 -6.949 1.00 95.62 70 LYS A O 1
ATOM 580 N N . HIS A 1 71 ? -1.887 -4.617 -7.783 1.00 96.56 71 HIS A N 1
ATOM 581 C CA . HIS A 1 71 ? -2.994 -4.953 -6.898 1.00 96.56 71 HIS A CA 1
ATOM 582 C C . HIS A 1 71 ? -2.575 -4.910 -5.424 1.00 96.56 71 HIS A C 1
ATOM 584 O O . HIS A 1 71 ? -3.279 -4.323 -4.612 1.00 96.56 71 HIS A O 1
ATOM 590 N N . ASN A 1 72 ? -1.404 -5.457 -5.083 1.00 96.19 72 ASN A N 1
ATOM 591 C CA . ASN A 1 72 ? -0.901 -5.433 -3.709 1.00 96.19 72 ASN A CA 1
ATOM 592 C C . ASN A 1 72 ? -0.694 -3.997 -3.193 1.00 96.19 72 ASN A C 1
ATOM 594 O O . ASN A 1 72 ? -1.024 -3.699 -2.047 1.00 96.19 72 ASN A O 1
ATOM 598 N N . PHE A 1 73 ? -0.167 -3.091 -4.024 1.00 96.25 73 PHE A N 1
ATOM 599 C CA . PHE A 1 73 ? -0.027 -1.682 -3.647 1.00 96.25 73 PHE A CA 1
ATOM 600 C C . PHE A 1 73 ? -1.381 -0.982 -3.507 1.00 96.25 73 PHE A C 1
ATOM 602 O O . PHE A 1 73 ? -1.604 -0.313 -2.503 1.00 96.25 73 PHE A O 1
ATOM 609 N N . GLU A 1 74 ? -2.291 -1.161 -4.469 1.00 96.44 74 GLU A N 1
ATOM 610 C CA . GLU A 1 74 ? -3.647 -0.594 -4.411 1.00 96.44 74 GLU A CA 1
ATOM 611 C C . GLU A 1 74 ? -4.383 -1.038 -3.147 1.00 96.44 74 GLU A C 1
ATOM 613 O O . GLU A 1 74 ? -4.967 -0.211 -2.449 1.00 96.44 74 GLU A O 1
ATOM 618 N N . LEU A 1 75 ? -4.306 -2.330 -2.828 1.00 96.38 75 LEU A N 1
ATOM 619 C CA . LEU A 1 75 ? -4.941 -2.911 -1.657 1.00 96.38 75 LEU A CA 1
ATOM 620 C C . LEU A 1 75 ? -4.349 -2.343 -0.365 1.00 96.38 75 LEU A C 1
ATOM 622 O O . LEU A 1 75 ? -5.083 -1.814 0.464 1.00 96.38 75 LEU A O 1
ATOM 626 N N . ALA A 1 76 ? -3.024 -2.397 -0.202 1.00 95.19 76 ALA A N 1
ATOM 627 C CA . ALA A 1 76 ? -2.385 -1.912 1.017 1.00 95.19 76 ALA A CA 1
ATOM 628 C C . ALA A 1 76 ? -2.620 -0.410 1.232 1.00 95.19 76 ALA A C 1
ATOM 630 O O . ALA A 1 76 ? -2.993 0.006 2.329 1.00 95.19 76 ALA A O 1
ATOM 631 N N . PHE A 1 77 ? -2.419 0.406 0.195 1.00 95.44 77 PHE A N 1
ATOM 632 C CA . PHE A 1 77 ? -2.516 1.860 0.318 1.00 95.44 77 PHE A CA 1
ATOM 633 C C . PHE A 1 77 ? -3.968 2.305 0.479 1.00 95.44 77 PHE A C 1
ATOM 635 O O . PHE A 1 77 ? -4.242 3.155 1.322 1.00 95.44 77 PHE A O 1
ATOM 642 N N . GLY A 1 78 ? -4.899 1.690 -0.255 1.00 95.19 78 GLY A N 1
ATOM 643 C CA . GLY A 1 78 ? -6.328 1.965 -0.125 1.00 95.19 78 GLY A CA 1
ATOM 644 C C . GLY A 1 78 ? -6.861 1.606 1.261 1.00 95.19 78 GLY A C 1
ATOM 645 O O . GLY A 1 78 ? -7.526 2.421 1.893 1.00 95.19 78 GLY A O 1
ATOM 646 N N . THR A 1 79 ? -6.508 0.430 1.792 1.00 95.44 79 THR A N 1
ATOM 647 C CA . THR A 1 79 ? -6.926 0.045 3.147 1.00 95.44 79 THR A CA 1
ATOM 648 C C . THR A 1 79 ? -6.308 0.954 4.215 1.00 95.44 79 THR A C 1
ATOM 650 O O . THR A 1 79 ? -6.998 1.333 5.161 1.00 95.44 79 THR A O 1
ATOM 653 N N . ALA A 1 80 ? -5.034 1.343 4.084 1.00 94.00 80 ALA A N 1
ATOM 654 C CA . ALA A 1 80 ? -4.396 2.263 5.029 1.00 94.00 80 ALA A CA 1
ATOM 655 C C . ALA A 1 80 ? -5.033 3.666 5.005 1.00 94.00 80 ALA A C 1
ATOM 657 O O . ALA A 1 80 ? -5.213 4.280 6.059 1.00 94.00 80 ALA A O 1
ATOM 658 N N . GLU A 1 81 ? -5.395 4.164 3.824 1.00 94.31 81 GLU A N 1
ATOM 659 C CA . GLU A 1 81 ? -6.105 5.433 3.648 1.00 94.31 81 GLU A CA 1
ATOM 660 C C . GLU A 1 81 ? -7.496 5.373 4.292 1.00 94.31 81 GLU A C 1
ATOM 662 O O . GLU A 1 81 ? -7.814 6.196 5.149 1.00 94.31 81 GLU A O 1
ATOM 667 N N . GLU A 1 82 ? -8.294 4.353 3.967 1.0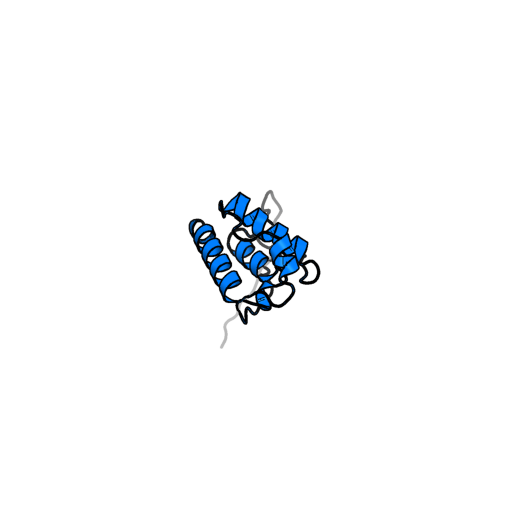0 94.44 82 GLU A N 1
ATOM 668 C CA . GLU A 1 82 ? -9.667 4.219 4.465 1.00 94.44 82 GLU A CA 1
ATOM 669 C C . GLU A 1 82 ? -9.726 4.012 5.986 1.00 94.44 82 GLU A C 1
ATOM 671 O O . GLU A 1 82 ? -10.557 4.613 6.670 1.00 94.44 82 GLU A O 1
ATOM 676 N N . LYS A 1 83 ? -8.855 3.156 6.533 1.00 93.88 83 LYS A N 1
ATOM 677 C CA . LYS A 1 83 ? -8.945 2.722 7.937 1.00 93.88 83 LYS A CA 1
ATOM 678 C C . LYS A 1 83 ? -8.145 3.584 8.892 1.00 93.88 83 LYS A C 1
ATOM 680 O O . LYS A 1 83 ? -8.569 3.770 10.031 1.00 93.88 83 LYS A O 1
ATOM 685 N N . ALA A 1 84 ? -7.003 4.103 8.448 1.00 90.62 84 ALA A N 1
ATOM 686 C CA . ALA A 1 84 ? -6.100 4.866 9.301 1.00 90.62 84 ALA A CA 1
ATOM 687 C C . ALA A 1 84 ? -5.965 6.341 8.907 1.00 90.62 84 ALA A C 1
ATOM 689 O O . ALA A 1 84 ? -5.232 7.071 9.581 1.00 90.62 84 ALA A O 1
ATOM 690 N N . GLY A 1 85 ? -6.648 6.789 7.844 1.00 89.88 85 GLY A N 1
ATOM 691 C CA . GLY A 1 85 ? -6.482 8.143 7.314 1.00 89.88 85 GLY A CA 1
ATOM 692 C C . GLY A 1 85 ? -5.037 8.406 6.898 1.00 89.88 85 GLY A C 1
ATOM 693 O O . GLY A 1 85 ? -4.520 9.498 7.122 1.00 89.88 85 GLY A O 1
ATOM 694 N N . CYS A 1 86 ? -4.338 7.373 6.419 1.00 89.94 86 CYS A N 1
ATOM 695 C CA . CYS A 1 86 ? -2.962 7.505 5.972 1.00 89.94 86 CYS A CA 1
ATOM 696 C C . CYS A 1 86 ? -2.943 8.073 4.553 1.00 89.94 86 CYS A C 1
ATOM 698 O O . CYS A 1 86 ? -3.203 7.342 3.598 1.00 89.94 86 CYS A O 1
ATOM 700 N N . ASP A 1 87 ? -2.580 9.346 4.419 1.00 87.31 87 ASP A N 1
ATOM 701 C CA . ASP A 1 87 ? -2.422 9.972 3.109 1.00 87.31 87 ASP A CA 1
ATOM 702 C C . ASP A 1 87 ? -1.383 9.223 2.259 1.00 87.31 87 ASP A C 1
ATOM 704 O O . ASP A 1 87 ? -0.287 8.861 2.716 1.00 87.31 87 ASP A O 1
ATOM 708 N N . ARG A 1 88 ? -1.721 9.007 0.986 1.00 86.19 88 ARG A N 1
ATOM 709 C CA . ARG A 1 88 ? -0.827 8.391 0.005 1.00 86.19 88 ARG A CA 1
ATOM 710 C C . ARG A 1 88 ? 0.268 9.373 -0.400 1.00 86.19 88 ARG A C 1
ATOM 712 O O . ARG A 1 88 ? 0.088 10.212 -1.269 1.00 86.19 88 ARG A O 1
ATOM 719 N N . LEU A 1 89 ? 1.431 9.260 0.243 1.00 88.00 89 LEU A N 1
ATOM 720 C CA . LEU A 1 89 ? 2.613 10.049 -0.138 1.00 88.00 89 LEU A CA 1
ATOM 721 C C . LEU A 1 89 ? 3.276 9.554 -1.430 1.00 88.00 89 LEU A C 1
ATOM 723 O O . LEU A 1 89 ? 4.031 10.300 -2.046 1.00 88.00 89 LEU A O 1
ATOM 727 N N . ILE A 1 90 ? 3.050 8.291 -1.797 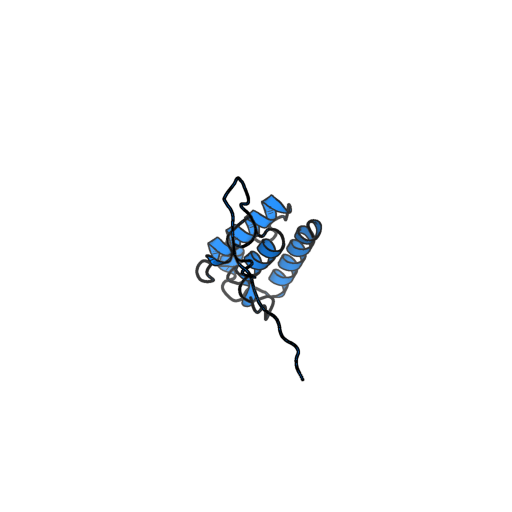1.00 88.88 90 ILE A N 1
ATOM 728 C CA . ILE A 1 90 ? 3.544 7.685 -3.032 1.00 88.88 90 ILE A CA 1
ATOM 729 C C . ILE A 1 90 ? 2.358 7.011 -3.715 1.00 88.88 90 ILE A C 1
ATOM 731 O O . ILE A 1 90 ? 1.667 6.199 -3.096 1.00 88.88 90 ILE A O 1
ATOM 735 N N . GLU A 1 91 ? 2.137 7.336 -4.987 1.00 92.06 91 GLU A N 1
ATOM 736 C CA . GLU A 1 91 ? 1.091 6.704 -5.782 1.00 92.06 91 GLU A CA 1
ATOM 737 C C . GLU A 1 91 ? 1.511 5.307 -6.252 1.00 92.06 91 GLU A C 1
ATOM 739 O O . GLU A 1 91 ? 2.693 4.979 -6.404 1.00 92.06 91 GLU A O 1
ATOM 744 N N . VAL A 1 92 ? 0.518 4.464 -6.531 1.00 93.06 92 VAL A N 1
ATOM 745 C CA . VAL A 1 92 ? 0.753 3.102 -7.033 1.00 93.06 92 VAL A CA 1
ATOM 746 C C . VAL A 1 92 ? 1.547 3.127 -8.338 1.00 93.06 92 VAL A C 1
ATOM 748 O O . VAL A 1 92 ? 2.481 2.340 -8.510 1.00 93.06 92 VAL A O 1
ATOM 751 N N . ASP A 1 93 ? 1.202 4.031 -9.254 1.00 93.50 93 ASP A N 1
ATOM 752 C CA . ASP A 1 93 ? 1.862 4.115 -10.556 1.00 93.50 93 ASP A CA 1
ATOM 753 C C . ASP A 1 93 ? 3.344 4.507 -10.418 1.00 93.50 93 ASP A C 1
ATOM 755 O O . ASP A 1 93 ? 4.188 3.940 -11.116 1.00 93.50 93 ASP A O 1
ATOM 759 N N . ASP A 1 94 ? 3.696 5.355 -9.445 1.00 92.31 94 ASP A N 1
ATOM 760 C CA . ASP A 1 94 ? 5.091 5.708 -9.159 1.00 92.31 94 ASP A CA 1
ATOM 761 C C . ASP A 1 94 ? 5.886 4.491 -8.666 1.00 92.31 94 ASP A C 1
ATOM 763 O O . ASP A 1 94 ? 6.986 4.218 -9.154 1.00 92.31 94 ASP A O 1
ATOM 767 N N . MET A 1 95 ? 5.311 3.681 -7.770 1.00 91.25 95 MET A N 1
ATOM 768 C CA . MET A 1 95 ? 5.925 2.421 -7.320 1.00 91.25 95 MET A CA 1
ATOM 769 C C . MET A 1 95 ? 6.086 1.406 -8.461 1.00 91.25 95 MET A C 1
ATOM 771 O O . MET A 1 95 ? 7.050 0.626 -8.499 1.00 91.25 95 MET A O 1
ATOM 775 N N . MET A 1 96 ? 5.162 1.411 -9.422 1.00 93.56 96 MET A N 1
ATOM 776 C CA . MET A 1 96 ? 5.267 0.573 -10.612 1.00 93.56 96 MET A CA 1
ATOM 777 C C . MET A 1 96 ? 6.417 1.027 -11.517 1.00 93.56 96 MET A C 1
ATOM 779 O O . MET A 1 96 ? 7.178 0.166 -11.974 1.00 93.56 96 MET A O 1
ATOM 783 N N . VAL A 1 97 ? 6.605 2.342 -11.693 1.00 93.56 97 VAL A N 1
ATOM 784 C CA . VAL A 1 97 ? 7.719 2.943 -12.452 1.00 93.56 97 VAL A CA 1
ATOM 785 C C . VAL A 1 97 ? 9.072 2.702 -11.774 1.00 93.56 97 VAL A C 1
ATOM 787 O O . VAL A 1 97 ? 10.036 2.356 -12.456 1.00 93.56 97 VAL A O 1
ATOM 790 N N . MET A 1 98 ? 9.152 2.783 -10.440 1.00 90.19 98 MET A N 1
ATOM 791 C CA . MET A 1 98 ? 10.375 2.469 -9.676 1.00 90.19 98 MET A CA 1
ATOM 792 C C . MET A 1 98 ? 10.818 0.999 -9.814 1.00 90.19 98 MET A C 1
ATOM 794 O O . MET A 1 98 ? 11.974 0.650 -9.556 1.00 90.19 98 MET A O 1
ATOM 798 N N . GLY A 1 99 ? 9.917 0.111 -10.244 1.00 91.50 99 GLY A N 1
ATOM 799 C CA . GLY A 1 99 ? 10.245 -1.278 -10.543 1.00 91.50 99 GLY A CA 1
ATOM 800 C C . GLY A 1 99 ? 10.653 -2.089 -9.307 1.00 91.50 99 GLY A C 1
ATOM 801 O O . GLY A 1 99 ? 10.148 -1.897 -8.206 1.00 91.50 99 GLY A O 1
ATOM 802 N N . ARG A 1 100 ? 11.551 -3.064 -9.495 1.00 90.25 100 ARG A N 1
ATOM 803 C CA . ARG A 1 100 ? 11.933 -4.047 -8.457 1.00 90.25 100 ARG A CA 1
ATOM 804 C C . ARG A 1 100 ? 12.994 -3.549 -7.465 1.00 90.25 100 ARG A C 1
ATOM 806 O O . ARG A 1 100 ? 13.354 -4.277 -6.544 1.00 90.25 100 ARG A O 1
ATOM 813 N N . LYS A 1 101 ? 13.540 -2.350 -7.669 1.00 89.50 101 LYS A N 1
ATOM 814 C CA . LYS A 1 101 ? 14.603 -1.771 -6.834 1.00 89.50 101 LYS A CA 1
ATOM 815 C C . LYS A 1 101 ? 14.315 -0.291 -6.566 1.00 89.50 101 LYS A C 1
ATOM 817 O O . LYS A 1 101 ? 15.042 0.558 -7.077 1.00 89.50 101 LYS A O 1
ATOM 822 N N . PRO A 1 102 ? 13.252 0.018 -5.804 1.00 90.50 102 PRO A N 1
ATOM 823 C CA . PRO A 1 102 ? 12.975 1.392 -5.411 1.00 90.50 102 PRO A CA 1
ATOM 824 C C . PRO A 1 102 ? 14.099 1.931 -4.520 1.00 90.50 102 PRO A C 1
ATOM 826 O O . PRO A 1 102 ? 14.813 1.155 -3.868 1.00 90.50 102 PRO A O 1
ATOM 829 N N . ASP A 1 103 ? 14.253 3.255 -4.498 1.00 90.94 103 ASP A N 1
ATOM 830 C CA . ASP A 1 103 ? 15.226 3.918 -3.634 1.00 90.94 103 ASP A CA 1
ATOM 831 C C . ASP A 1 103 ? 14.926 3.605 -2.152 1.00 90.94 103 ASP A C 1
ATOM 833 O O . ASP A 1 103 ? 13.792 3.820 -1.703 1.00 90.94 103 ASP A O 1
ATOM 837 N N . PRO A 1 104 ? 15.906 3.094 -1.380 1.00 90.56 104 PRO A N 1
ATOM 838 C CA . PRO A 1 104 ? 15.668 2.696 -0.000 1.00 90.56 104 PRO A CA 1
ATOM 839 C C . PRO A 1 104 ? 15.203 3.825 0.915 1.00 90.56 104 PRO A C 1
ATOM 841 O O . PRO A 1 104 ? 14.443 3.575 1.849 1.00 90.56 104 PRO A O 1
ATOM 844 N N . MET A 1 105 ? 15.666 5.053 0.674 1.00 90.50 105 MET A N 1
ATOM 845 C CA . MET A 1 105 ? 15.327 6.198 1.509 1.00 90.50 105 MET A CA 1
ATOM 846 C C . MET A 1 105 ? 13.884 6.631 1.256 1.00 90.50 105 MET A C 1
ATOM 848 O O . MET A 1 105 ? 13.144 6.858 2.211 1.00 90.50 105 MET A O 1
ATOM 852 N N . CYS A 1 106 ? 13.452 6.652 -0.010 1.00 90.56 106 CYS A N 1
ATOM 853 C CA . CYS A 1 106 ? 12.055 6.909 -0.368 1.00 90.56 106 CYS A CA 1
ATOM 854 C C . CYS A 1 106 ? 11.104 5.895 0.284 1.00 90.56 106 CYS A C 1
ATOM 856 O O . CYS A 1 106 ? 10.127 6.285 0.926 1.00 90.56 106 CYS A O 1
ATOM 858 N N . VAL A 1 107 ? 11.408 4.598 0.168 1.00 91.31 107 VAL A N 1
ATOM 859 C CA . VAL A 1 107 ? 10.590 3.539 0.781 1.00 91.31 107 VAL A CA 1
ATOM 860 C C . VAL A 1 107 ? 10.597 3.658 2.302 1.00 91.31 107 VAL A C 1
ATOM 862 O O . VAL A 1 107 ? 9.537 3.580 2.915 1.00 91.31 107 VAL A O 1
ATOM 865 N N . PHE A 1 108 ? 11.758 3.883 2.924 1.00 90.81 108 PHE A N 1
ATOM 866 C CA . PHE A 1 108 ? 11.865 4.046 4.374 1.00 90.81 108 PHE A CA 1
ATOM 867 C C . PHE A 1 108 ? 10.994 5.198 4.886 1.00 90.81 108 PHE A C 1
ATOM 869 O O . PHE A 1 108 ? 10.207 5.005 5.812 1.00 90.81 108 PHE A O 1
ATOM 876 N N . THR A 1 109 ? 11.088 6.380 4.268 1.00 90.88 109 THR A N 1
ATOM 877 C CA . THR A 1 109 ? 10.276 7.544 4.647 1.00 90.88 109 THR A CA 1
ATOM 878 C C . THR A 1 109 ? 8.786 7.240 4.534 1.00 90.88 109 THR A C 1
ATOM 880 O O . THR A 1 109 ? 8.015 7.590 5.431 1.00 90.88 109 THR A O 1
ATOM 883 N N . TYR A 1 110 ? 8.378 6.548 3.470 1.00 91.50 110 TYR A N 1
ATOM 884 C CA . TYR A 1 110 ? 6.979 6.201 3.271 1.00 91.50 110 TYR A CA 1
ATOM 885 C C . TYR A 1 110 ? 6.472 5.175 4.291 1.00 91.50 110 TYR A C 1
ATOM 887 O O . TYR A 1 110 ? 5.457 5.410 4.946 1.00 91.50 110 TYR A O 1
ATOM 895 N N . VAL A 1 111 ? 7.217 4.088 4.509 1.00 91.81 111 VAL A N 1
ATOM 896 C CA . VAL A 1 111 ? 6.897 3.071 5.523 1.00 91.81 111 VAL A CA 1
ATOM 897 C C . VAL A 1 111 ? 6.818 3.696 6.913 1.00 91.81 111 VAL A C 1
ATOM 899 O O . VAL A 1 111 ? 5.885 3.411 7.661 1.00 91.81 111 VAL A O 1
ATOM 902 N N . GLN A 1 112 ? 7.751 4.588 7.253 1.00 91.12 112 GLN A N 1
ATOM 903 C CA . GLN A 1 112 ? 7.757 5.285 8.536 1.00 91.12 112 GLN A CA 1
ATOM 904 C C . GLN A 1 112 ? 6.516 6.169 8.713 1.00 91.12 112 GLN A C 1
ATOM 906 O O . GLN A 1 112 ? 5.919 6.171 9.793 1.00 91.12 112 GLN A O 1
ATOM 911 N N . SER A 1 113 ? 6.116 6.903 7.670 1.00 91.81 113 SER A N 1
ATOM 912 C CA . SER A 1 113 ? 4.892 7.710 7.678 1.00 91.81 113 SER A CA 1
ATOM 913 C C . SER A 1 113 ? 3.648 6.839 7.863 1.00 91.81 113 SER A C 1
ATOM 915 O O . SER A 1 113 ? 2.826 7.110 8.741 1.00 91.81 113 SER A O 1
ATOM 917 N N . MET A 1 114 ? 3.544 5.750 7.098 1.00 92.62 114 MET A N 1
ATOM 918 C CA . MET A 1 114 ? 2.409 4.833 7.162 1.00 92.62 114 MET A CA 1
ATOM 919 C C . MET A 1 114 ? 2.305 4.166 8.537 1.00 92.62 114 MET A C 1
ATOM 921 O O . MET A 1 114 ? 1.248 4.196 9.165 1.00 92.62 114 MET A O 1
ATOM 925 N N . TYR A 1 115 ? 3.415 3.656 9.074 1.00 91.31 115 TYR A N 1
ATOM 926 C CA . TYR A 1 115 ? 3.456 3.071 10.414 1.00 91.31 115 TYR A CA 1
ATOM 927 C C . TYR A 1 115 ? 3.045 4.066 11.509 1.00 91.31 115 TYR A C 1
ATOM 929 O O . TYR A 1 115 ? 2.336 3.704 12.446 1.00 91.31 115 TYR A O 1
ATOM 937 N N . ASN A 1 116 ? 3.433 5.340 11.388 1.00 91.81 116 ASN A N 1
ATOM 938 C CA . ASN A 1 116 ? 3.031 6.381 12.338 1.00 91.81 116 ASN A CA 1
ATOM 939 C C . ASN A 1 116 ? 1.516 6.647 12.345 1.00 91.81 116 ASN A C 1
ATOM 941 O O . ASN A 1 116 ? 0.986 7.066 13.376 1.00 91.81 116 ASN A O 1
ATOM 945 N N . HIS A 1 117 ? 0.821 6.409 11.231 1.00 92.06 117 HIS A N 1
ATOM 946 C CA . HIS A 1 117 ? -0.640 6.477 11.176 1.00 92.06 117 HIS A CA 1
ATOM 947 C C . HIS A 1 117 ? -1.272 5.207 11.747 1.00 92.06 117 HIS A C 1
ATOM 949 O O . HIS A 1 117 ? -2.129 5.300 12.623 1.00 92.06 117 HIS A O 1
ATOM 955 N N . LEU A 1 118 ? -0.795 4.034 11.318 1.00 89.38 118 LEU A N 1
ATOM 956 C CA . LEU A 1 118 ? -1.328 2.733 11.733 1.00 89.38 118 LEU A CA 1
ATOM 957 C C . LEU A 1 118 ? -1.197 2.492 13.241 1.00 89.38 118 LEU A C 1
ATOM 959 O O . LEU A 1 118 ? -2.139 2.028 13.873 1.00 89.38 118 LEU A O 1
ATOM 963 N N . ARG A 1 119 ? -0.078 2.891 13.855 1.00 90.00 119 ARG A N 1
ATOM 964 C CA . ARG A 1 119 ? 0.154 2.690 15.294 1.00 90.00 119 ARG A CA 1
ATOM 965 C C . ARG A 1 119 ? -0.799 3.454 16.217 1.00 90.00 119 ARG A C 1
ATOM 967 O O . ARG A 1 119 ? -0.767 3.247 17.420 1.00 90.00 119 ARG A O 1
ATOM 974 N N . LYS A 1 120 ? -1.611 4.373 15.684 1.00 89.62 120 LYS A N 1
ATOM 975 C CA . LYS A 1 120 ? -2.688 5.024 16.450 1.00 89.62 120 LYS A CA 1
ATOM 976 C C . LYS A 1 120 ? -3.840 4.056 16.760 1.00 89.62 120 LYS A C 1
ATOM 978 O O . LYS A 1 120 ? -4.698 4.399 17.566 1.00 89.62 120 LYS A O 1
ATOM 983 N N . PHE A 1 121 ? -3.856 2.895 16.103 1.00 85.25 121 PHE A N 1
ATOM 984 C CA . PHE A 1 121 ? -4.867 1.843 16.209 1.00 85.25 121 PHE A CA 1
ATOM 985 C C . PHE A 1 121 ? -4.322 0.559 16.862 1.00 85.25 121 PHE A C 1
ATOM 987 O O . PHE A 1 121 ? -5.010 -0.459 16.848 1.00 85.25 121 PHE A O 1
ATOM 994 N N . GLU A 1 122 ? -3.092 0.605 17.389 1.00 71.62 122 GLU A N 1
ATOM 995 C CA . GLU A 1 122 ? -2.521 -0.427 18.271 1.00 71.62 122 GLU A CA 1
ATOM 996 C C . GLU A 1 122 ? -3.208 -0.407 19.645 1.00 71.62 122 GLU A C 1
ATOM 998 O O . GLU A 1 122 ? -3.526 -1.505 20.156 1.00 71.62 122 GLU A O 1
#

pLDDT: mean 78.53, std 21.5, range [26.92, 96.56]